Protein AF-H3SNR9-F1 (afdb_monomer_lite)

Secondary structure (DSSP, 8-state):
--------B-TTSS-B---S-S--SS--GGGSGGGTT---TTS-TTTS--GGGEEEPPB--TT-TTB-TTSBB--HHHHHHHHHHH-GGGS-HHHHHHHHTTPPPB--HHHHTT-GGGGGGTTPBEEEEEGGGSSEEEEEEGGG--SSSTHHHHHHHTT-TTTTHHHHHHHHHHHT-

Organism: NCBI:txid1131935

Radius of gyration: 16.52 Å; chains: 1; bounding box: 37×45×44 Å

Sequence (177 aa):
MGNNPIKYVDPSGYSCEEKGNVYGKGENFDAIRGYRGRDLTNYPKEYLIDPRLMVEMNYKGKGASGTNSAGWERNSKKFFKELLKRNPEFWSEKNTSEIRRGRAPEVDEHFVKYFPQYMDYLEDPLRHHHIGEGGQAAALPVTLHPGYGGVHNIEKEWGITGVDDIIANRLETLLRR

Structure (mmCIF, N/CA/C/O backbone):
data_AF-H3SNR9-F1
#
_entry.id   AF-H3SNR9-F1
#
loop_
_atom_site.group_PDB
_atom_site.id
_atom_site.type_symbol
_atom_site.label_atom_id
_atom_site.label_alt_id
_atom_site.label_comp_id
_atom_site.label_asym_id
_atom_site.label_entity_id
_atom_site.label_seq_id
_atom_site.pdbx_PDB_ins_code
_atom_site.Cartn_x
_atom_site.Cartn_y
_atom_site.Cartn_z
_atom_site.occupancy
_atom_site.B_iso_or_equiv
_atom_site.auth_seq_id
_atom_site.auth_comp_id
_atom_site.auth_asym_id
_atom_site.auth_atom_id
_atom_site.pdbx_PDB_model_num
ATOM 1 N N . MET A 1 1 ? -19.278 25.720 -10.658 1.00 32.62 1 MET A N 1
ATOM 2 C CA . MET A 1 1 ? -18.484 26.112 -11.841 1.00 32.62 1 MET A CA 1
ATOM 3 C C . MET A 1 1 ? -17.538 24.964 -12.170 1.00 32.62 1 MET A C 1
ATOM 5 O O . MET A 1 1 ? -16.838 24.526 -11.274 1.00 32.62 1 MET A O 1
ATOM 9 N N . GLY A 1 2 ? -17.637 24.451 -13.402 1.00 30.50 2 GLY A N 1
ATOM 10 C CA . GLY A 1 2 ? -16.756 23.509 -14.119 1.00 30.50 2 GLY A CA 1
ATOM 11 C C . GLY A 1 2 ? -15.929 22.472 -13.348 1.00 30.50 2 GLY A C 1
ATOM 12 O O . GLY A 1 2 ? -14.792 22.753 -12.984 1.00 30.50 2 GLY A O 1
ATOM 13 N N . ASN A 1 3 ? -16.427 21.234 -13.250 1.00 33.09 3 ASN A N 1
ATOM 14 C CA . ASN A 1 3 ? -15.567 20.065 -13.040 1.00 33.09 3 ASN A CA 1
ATOM 15 C C . ASN A 1 3 ? -14.834 19.771 -14.354 1.00 33.09 3 ASN A C 1
ATOM 17 O O . ASN A 1 3 ? -15.424 19.217 -15.279 1.00 33.09 3 ASN A O 1
ATOM 21 N N . ASN A 1 4 ? -13.568 20.173 -14.449 1.00 30.44 4 ASN A N 1
ATOM 22 C CA . ASN A 1 4 ? -12.731 19.846 -15.598 1.00 30.44 4 ASN A CA 1
ATOM 23 C C . ASN A 1 4 ? -12.249 18.388 -15.451 1.00 30.44 4 ASN A C 1
ATOM 25 O O . ASN A 1 4 ? -11.609 18.080 -14.441 1.00 30.44 4 ASN A O 1
ATOM 29 N N . PRO A 1 5 ? -12.548 17.475 -16.392 1.00 38.38 5 PRO A N 1
ATOM 30 C CA . PRO A 1 5 ? -12.073 16.101 -16.304 1.00 38.38 5 PRO A CA 1
ATOM 31 C C . PRO A 1 5 ? -10.542 16.071 -16.401 1.00 38.38 5 PRO A C 1
ATOM 33 O O . PRO A 1 5 ? -9.949 16.655 -17.310 1.00 38.38 5 PRO A O 1
ATOM 36 N N . ILE A 1 6 ? -9.892 15.388 -15.455 1.00 44.59 6 ILE A N 1
ATOM 37 C CA . ILE A 1 6 ? -8.455 15.113 -15.523 1.00 44.59 6 ILE A CA 1
ATOM 38 C C . ILE A 1 6 ? -8.256 14.086 -16.640 1.00 44.59 6 ILE A C 1
ATOM 40 O O . ILE A 1 6 ? -8.549 12.906 -16.462 1.00 44.59 6 ILE A O 1
ATOM 44 N N . LYS A 1 7 ? -7.788 14.536 -17.808 1.00 39.22 7 LYS A N 1
ATOM 45 C CA . LYS A 1 7 ? -7.406 13.647 -18.910 1.00 39.22 7 LYS A CA 1
ATOM 46 C C . LYS A 1 7 ? -6.104 12.941 -18.543 1.00 39.22 7 LYS A C 1
ATOM 48 O O . LYS A 1 7 ? -5.054 13.576 -18.476 1.00 39.22 7 LYS A O 1
ATOM 53 N N . TYR A 1 8 ? -6.183 11.639 -18.291 1.00 42.47 8 TYR A N 1
ATOM 54 C CA . TYR A 1 8 ? -5.007 10.789 -18.162 1.00 42.47 8 TYR A CA 1
ATOM 55 C C . TYR A 1 8 ? -4.652 10.285 -19.559 1.00 42.47 8 TYR A C 1
ATOM 57 O O . TYR A 1 8 ? -5.405 9.521 -20.156 1.00 42.47 8 TYR A O 1
ATOM 65 N N . VAL A 1 9 ? -3.535 10.758 -20.103 1.00 44.91 9 VAL A N 1
ATOM 66 C CA . VAL 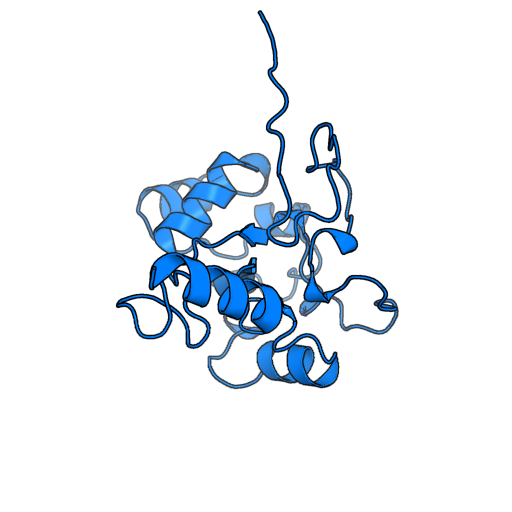A 1 9 ? -2.956 10.175 -21.315 1.00 44.91 9 VAL A CA 1
ATOM 67 C C . VAL A 1 9 ? -2.083 9.025 -20.843 1.00 44.91 9 VAL A C 1
ATOM 69 O O . VAL A 1 9 ? -1.186 9.233 -20.022 1.00 44.91 9 VAL A O 1
ATOM 72 N N . ASP A 1 10 ? -2.369 7.807 -21.298 1.00 50.03 10 ASP A N 1
ATOM 73 C CA . ASP A 1 10 ? -1.496 6.687 -20.978 1.00 50.03 10 ASP A CA 1
ATOM 74 C C . ASP A 1 10 ? -0.077 6.942 -21.560 1.00 50.03 10 ASP A C 1
ATOM 76 O O . ASP A 1 10 ? 0.058 7.549 -22.627 1.00 50.03 10 ASP A O 1
ATOM 80 N N . PRO A 1 11 ? 1.011 6.487 -20.911 1.00 46.22 11 PRO A N 1
ATOM 81 C CA . PRO A 1 11 ? 2.375 6.698 -21.415 1.00 46.22 11 PRO A CA 1
ATOM 82 C C . PRO A 1 11 ? 2.714 5.943 -22.716 1.00 46.22 11 PRO A C 1
ATOM 84 O O . PRO A 1 11 ? 3.858 5.981 -23.168 1.00 46.22 11 PRO A O 1
ATOM 87 N N . SER A 1 12 ? 1.774 5.182 -23.285 1.00 54.19 12 SER A N 1
ATOM 88 C CA . SER A 1 12 ? 1.919 4.487 -24.566 1.00 54.19 12 SER A CA 1
ATOM 89 C C . SER A 1 12 ? 1.466 5.331 -25.756 1.00 54.19 12 SER A C 1
ATOM 91 O O . SER A 1 12 ? 1.932 5.078 -26.861 1.00 54.19 12 SER A O 1
ATOM 93 N N . GLY A 1 13 ? 0.610 6.336 -25.543 1.00 47.22 13 GLY A N 1
ATOM 94 C CA . GLY A 1 13 ? 0.067 7.189 -26.601 1.00 47.22 13 GLY A CA 1
ATOM 95 C C . GLY A 1 13 ? -0.970 6.503 -27.499 1.00 47.22 13 GLY A C 1
ATOM 96 O O . GLY A 1 13 ? -1.382 7.097 -28.491 1.00 47.22 13 GLY A O 1
ATOM 97 N N . TYR A 1 14 ? -1.398 5.278 -27.170 1.00 41.84 14 TYR A N 1
ATOM 98 C CA . TYR A 1 14 ? -2.336 4.499 -27.987 1.00 41.84 14 TYR A CA 1
ATOM 99 C C . TYR A 1 14 ? -3.787 4.544 -27.490 1.00 41.84 14 TYR A C 1
ATOM 101 O O . TYR A 1 14 ? -4.669 4.055 -28.195 1.00 41.84 14 TYR A O 1
ATOM 109 N N . SER A 1 15 ? -4.079 5.163 -26.338 1.00 41.34 15 SER A N 1
ATOM 110 C CA . SER A 1 15 ? -5.462 5.422 -25.930 1.00 41.34 15 SER A CA 1
ATOM 111 C C . SER A 1 15 ? -5.639 6.744 -25.171 1.00 41.34 15 SER A C 1
ATOM 113 O O . SER A 1 15 ? -4.887 7.092 -24.261 1.00 41.34 15 SER A O 1
ATOM 115 N N . CYS A 1 16 ? -6.669 7.495 -25.567 1.00 39.53 16 CYS A N 1
ATOM 116 C CA . CYS A 1 16 ? -7.225 8.604 -24.800 1.00 39.53 16 CYS A CA 1
ATOM 117 C C . CYS A 1 16 ? -8.539 8.108 -24.197 1.00 39.53 16 CYS A C 1
ATOM 119 O O . CYS A 1 16 ? -9.576 8.165 -24.854 1.00 39.53 16 CYS A O 1
ATOM 121 N N . GLU A 1 17 ? -8.510 7.592 -22.971 1.00 44.34 17 GLU A N 1
ATOM 122 C CA . GLU A 1 17 ? -9.745 7.272 -22.257 1.00 44.34 17 GLU A CA 1
ATOM 123 C C . GLU A 1 17 ? -10.258 8.537 -21.550 1.00 44.34 17 GLU A C 1
ATOM 125 O O . GLU A 1 17 ? -9.633 9.044 -20.615 1.00 44.34 17 GLU A O 1
ATOM 130 N N . GLU A 1 18 ? -11.424 9.052 -21.956 1.00 38.16 18 GLU A N 1
ATOM 131 C CA . GLU A 1 18 ? -12.201 9.937 -21.084 1.00 38.16 18 GLU A CA 1
ATOM 132 C C . GLU A 1 18 ? -12.785 9.099 -19.948 1.00 38.16 18 GLU A C 1
ATOM 134 O O . GLU A 1 18 ? -13.918 8.626 -20.003 1.00 38.16 18 GLU A O 1
ATOM 139 N N . LYS A 1 19 ? -11.999 8.894 -18.889 1.00 43.22 19 LYS A N 1
ATOM 140 C CA . LYS A 1 19 ? -12.542 8.329 -17.660 1.00 43.22 19 LYS A CA 1
ATOM 141 C C . LYS A 1 19 ? -13.171 9.443 -16.836 1.00 43.22 19 LYS A C 1
ATOM 143 O O . LYS A 1 19 ? -12.499 10.126 -16.063 1.00 43.22 19 LYS A O 1
ATOM 148 N N . GLY A 1 20 ? -14.485 9.609 -16.977 1.00 36.41 20 GLY A N 1
ATOM 149 C CA . GLY A 1 20 ? -15.279 10.158 -15.880 1.00 36.41 20 GLY A CA 1
ATOM 150 C C . GLY A 1 20 ? -14.932 9.387 -14.603 1.00 36.41 20 GLY A C 1
ATOM 151 O O . GLY A 1 20 ? -14.763 8.176 -14.683 1.00 36.41 20 GLY A O 1
ATOM 152 N N . ASN A 1 21 ? -14.721 10.095 -13.484 1.00 36.94 21 ASN A N 1
ATOM 153 C CA . ASN A 1 21 ? -14.357 9.567 -12.157 1.00 36.94 21 ASN A CA 1
ATOM 154 C C . ASN A 1 21 ? -13.989 8.067 -12.139 1.00 36.94 21 ASN A C 1
ATOM 156 O O . ASN A 1 21 ? -14.835 7.213 -11.890 1.00 36.94 21 ASN A O 1
ATOM 160 N N . VAL A 1 22 ? -12.710 7.752 -12.387 1.00 41.16 22 VAL A N 1
ATOM 161 C CA . VAL A 1 22 ? -12.186 6.363 -12.418 1.00 41.16 22 VAL A CA 1
ATOM 162 C C . VAL A 1 22 ? -12.380 5.640 -11.081 1.00 41.16 22 VAL A C 1
ATOM 164 O O . VAL A 1 22 ? -12.297 4.420 -10.992 1.00 41.16 22 VAL A O 1
ATOM 167 N N . TYR A 1 23 ? -12.660 6.397 -10.028 1.00 43.03 23 TYR A N 1
ATOM 168 C CA . TYR A 1 23 ? -12.958 5.905 -8.695 1.00 43.03 23 TYR A CA 1
ATOM 169 C C . TYR A 1 23 ? -14.460 5.625 -8.586 1.00 43.03 23 TYR A C 1
ATOM 171 O O . TYR A 1 23 ? -15.207 6.330 -7.906 1.00 43.03 23 TYR A O 1
ATOM 179 N N . GLY A 1 24 ? -14.915 4.613 -9.328 1.00 34.19 24 GLY A N 1
ATOM 180 C CA . GLY A 1 24 ? -16.240 4.040 -9.135 1.00 34.19 24 GLY A CA 1
ATOM 181 C C . GLY A 1 24 ? -16.364 3.499 -7.711 1.00 34.19 24 GLY A C 1
ATOM 182 O O . GLY A 1 24 ? -15.409 2.959 -7.159 1.00 34.19 24 GLY A O 1
ATOM 183 N N . LYS A 1 25 ? -17.545 3.640 -7.108 1.00 37.16 25 LYS A N 1
ATOM 184 C CA . LYS A 1 25 ? -17.900 3.112 -5.779 1.00 37.16 25 LYS A CA 1
ATOM 185 C C . LYS A 1 25 ? -17.975 1.564 -5.736 1.00 37.16 25 LYS A C 1
ATOM 187 O O . LYS A 1 25 ? -18.862 1.019 -5.091 1.00 37.16 25 LYS A O 1
ATOM 192 N N . GLY A 1 26 ? -17.090 0.855 -6.437 1.00 47.41 26 GLY A N 1
ATOM 193 C CA . GLY A 1 26 ? -17.085 -0.605 -6.544 1.00 47.41 26 GLY A CA 1
ATOM 194 C C . GLY A 1 26 ? -15.685 -1.181 -6.755 1.00 47.41 26 GLY A C 1
ATOM 195 O O . GLY A 1 26 ? -14.757 -0.470 -7.140 1.00 47.41 26 GLY A O 1
ATOM 196 N N . GLU A 1 27 ? -15.559 -2.480 -6.491 1.00 64.38 27 GLU A N 1
ATOM 197 C CA . GLU A 1 27 ? -14.342 -3.298 -6.572 1.00 64.38 27 GLU A CA 1
ATOM 198 C C . GLU A 1 27 ? -13.905 -3.533 -8.032 1.00 64.38 27 GLU A C 1
ATOM 200 O O . GLU A 1 27 ? -13.885 -4.655 -8.531 1.00 64.38 27 GLU A O 1
ATOM 205 N N . ASN A 1 28 ? -13.597 -2.470 -8.779 1.00 83.75 28 ASN A N 1
ATOM 206 C CA . ASN A 1 28 ? -13.056 -2.635 -10.125 1.00 83.75 28 ASN A CA 1
ATOM 207 C C . ASN A 1 28 ? -11.587 -3.075 -10.048 1.00 83.75 28 ASN A C 1
ATOM 209 O O . ASN A 1 28 ? -10.679 -2.240 -10.081 1.00 83.75 28 ASN A O 1
ATOM 213 N N . PHE A 1 29 ? -11.359 -4.384 -9.941 1.00 88.81 29 PHE A N 1
ATOM 214 C CA . PHE A 1 29 ? -10.023 -4.972 -9.844 1.00 88.81 29 PHE A CA 1
ATOM 215 C C . PHE A 1 29 ? -9.127 -4.656 -11.053 1.00 88.81 29 PHE A C 1
ATOM 217 O O . PHE A 1 29 ? -7.914 -4.566 -10.877 1.00 88.81 29 PHE A O 1
ATOM 224 N N . ASP A 1 30 ? -9.682 -4.329 -12.229 1.00 89.94 30 ASP A N 1
ATOM 225 C CA . ASP A 1 30 ? -8.897 -3.886 -13.396 1.00 89.94 30 ASP A CA 1
ATOM 226 C C . ASP A 1 30 ? -8.197 -2.528 -13.189 1.00 89.94 30 ASP A C 1
ATOM 228 O O . ASP A 1 30 ? -7.309 -2.138 -13.963 1.00 89.94 30 ASP A O 1
ATOM 232 N N . ALA A 1 31 ? -8.561 -1.776 -12.144 1.00 92.50 31 ALA A N 1
ATOM 233 C CA . ALA A 1 31 ? -7.814 -0.587 -11.743 1.00 92.50 31 ALA A CA 1
ATOM 234 C C . ALA A 1 31 ? -6.381 -0.936 -11.299 1.00 92.50 31 ALA A C 1
ATOM 236 O O . ALA A 1 31 ? -5.470 -0.124 -11.488 1.00 92.50 31 ALA A O 1
ATOM 237 N N . ILE A 1 32 ? -6.160 -2.147 -10.781 1.00 95.50 32 ILE A N 1
ATOM 238 C CA . ILE A 1 32 ? -4.828 -2.677 -10.498 1.00 95.50 32 ILE A CA 1
ATOM 239 C C . ILE A 1 32 ? -4.278 -3.296 -11.785 1.00 95.50 32 ILE A C 1
ATOM 241 O O . ILE A 1 32 ? -4.818 -4.265 -12.316 1.00 95.50 32 ILE A O 1
ATOM 245 N N . ARG A 1 33 ? -3.179 -2.740 -12.308 1.00 95.56 33 ARG A N 1
ATOM 246 C CA . ARG A 1 33 ? -2.576 -3.175 -13.581 1.00 95.56 33 ARG A CA 1
ATOM 247 C C . ARG A 1 33 ? -2.189 -4.646 -13.554 1.00 95.56 33 ARG A C 1
ATOM 249 O O . ARG A 1 33 ? -2.407 -5.343 -14.539 1.00 95.56 33 ARG A O 1
ATOM 256 N N . GLY A 1 34 ? -1.685 -5.112 -12.412 1.00 94.44 34 GLY A N 1
ATOM 257 C CA . GLY A 1 34 ? -1.337 -6.509 -12.190 1.00 94.44 34 GLY A CA 1
ATOM 258 C C . GLY A 1 34 ? -2.515 -7.478 -12.318 1.00 94.44 34 GLY A C 1
ATOM 259 O O . GLY A 1 34 ? -2.272 -8.641 -12.605 1.00 94.44 34 GLY A O 1
ATOM 260 N N . TYR A 1 35 ? -3.765 -7.033 -12.156 1.00 94.94 35 TYR A N 1
ATOM 261 C CA . TYR A 1 35 ? -4.952 -7.900 -12.147 1.00 94.94 35 TYR A CA 1
ATOM 262 C C . TYR A 1 35 ? -5.688 -7.969 -13.490 1.00 94.94 35 TYR A C 1
ATOM 264 O O . TYR A 1 35 ? -6.500 -8.868 -13.696 1.00 94.94 35 TYR A O 1
ATOM 272 N N . ARG A 1 36 ? -5.388 -7.063 -14.426 1.00 93.44 36 ARG A N 1
ATOM 273 C CA . ARG A 1 36 ? -6.092 -6.969 -15.713 1.00 93.44 36 ARG A CA 1
ATOM 274 C C . ARG A 1 36 ? -6.019 -8.269 -16.503 1.00 93.44 36 ARG A C 1
ATOM 276 O O . ARG A 1 36 ? -4.932 -8.790 -16.750 1.00 93.44 36 ARG A O 1
ATOM 283 N N . GLY A 1 37 ? -7.181 -8.746 -16.945 1.00 88.75 37 GLY A N 1
ATOM 284 C CA . GLY A 1 37 ? -7.296 -9.958 -17.760 1.00 88.75 37 GLY A CA 1
ATOM 285 C C . GLY A 1 37 ? -6.984 -11.256 -17.010 1.00 88.75 37 GLY A C 1
ATOM 286 O O . GLY A 1 37 ? -6.758 -12.277 -17.659 1.00 88.75 37 GLY A O 1
ATOM 287 N N . ARG A 1 38 ? -6.950 -11.232 -15.671 1.00 89.88 38 ARG A N 1
ATOM 288 C CA . ARG A 1 38 ? -6.752 -12.423 -14.837 1.00 89.88 38 ARG A CA 1
ATOM 289 C C . ARG A 1 38 ? -8.061 -12.880 -14.213 1.00 89.88 38 ARG A C 1
ATOM 291 O O . ARG A 1 38 ? -8.895 -12.064 -13.834 1.00 89.88 38 ARG A O 1
ATOM 298 N N . ASP A 1 39 ? -8.197 -14.191 -14.064 1.00 89.31 39 ASP A N 1
ATOM 299 C CA . ASP A 1 39 ? -9.241 -14.786 -13.237 1.00 89.31 39 ASP A CA 1
ATOM 300 C C . ASP A 1 39 ? -8.774 -14.817 -11.775 1.00 89.31 39 ASP A C 1
ATOM 302 O O . ASP A 1 39 ? -7.864 -15.563 -11.414 1.00 89.31 39 ASP A O 1
ATOM 306 N N . LEU A 1 40 ? -9.386 -13.970 -10.949 1.00 88.19 40 LEU A N 1
ATOM 307 C CA . LEU A 1 40 ? -9.030 -13.777 -9.541 1.00 88.19 40 LEU A CA 1
ATOM 308 C C . LEU A 1 40 ? -9.871 -14.659 -8.602 1.00 88.19 40 LEU A C 1
ATOM 310 O O . LEU A 1 40 ? -9.710 -14.582 -7.388 1.00 88.19 40 LEU A O 1
ATOM 314 N N . THR A 1 41 ? -10.779 -15.491 -9.129 1.00 86.75 41 THR A N 1
ATOM 315 C CA . THR A 1 41 ? -11.765 -16.237 -8.320 1.00 86.75 41 THR A CA 1
ATOM 316 C C . THR A 1 41 ? -11.141 -17.170 -7.284 1.00 86.75 41 THR A C 1
ATOM 318 O O . THR A 1 41 ? -11.721 -17.376 -6.220 1.00 86.75 41 THR A O 1
ATOM 321 N N . ASN A 1 42 ? -9.954 -17.708 -7.571 1.00 86.38 42 ASN A N 1
ATOM 322 C CA . ASN A 1 42 ? -9.250 -18.653 -6.699 1.00 86.38 42 ASN A CA 1
ATOM 323 C C . ASN A 1 42 ? -8.133 -18.005 -5.868 1.00 86.38 42 ASN A C 1
ATOM 325 O O . ASN A 1 42 ? -7.353 -18.707 -5.225 1.00 86.38 42 ASN A O 1
ATOM 329 N N . TYR A 1 43 ? -8.010 -16.679 -5.906 1.00 88.12 43 TYR A N 1
ATOM 330 C CA . TYR A 1 43 ? -6.950 -15.969 -5.202 1.00 88.12 43 TYR A CA 1
ATOM 331 C C . TYR A 1 43 ? -7.335 -15.851 -3.721 1.00 88.12 43 TYR A C 1
ATOM 333 O O . TYR A 1 43 ? -8.472 -15.464 -3.432 1.00 88.12 43 TYR A O 1
ATOM 341 N N . PRO A 1 44 ? -6.437 -16.164 -2.762 1.00 91.94 44 PRO A N 1
ATOM 342 C CA . PRO A 1 44 ? -6.760 -15.956 -1.359 1.00 91.94 44 PRO A CA 1
ATOM 343 C C . PRO A 1 44 ? -7.058 -14.479 -1.094 1.00 91.94 44 PRO A C 1
ATOM 345 O O . PRO A 1 44 ? -6.310 -13.576 -1.480 1.00 91.94 44 PRO A O 1
ATOM 348 N N . LYS A 1 45 ? -8.208 -14.251 -0.471 1.00 92.31 45 LYS A N 1
ATOM 349 C CA . LYS A 1 45 ? -8.870 -12.947 -0.335 1.00 92.31 45 LYS A CA 1
ATOM 350 C C . LYS A 1 45 ? -8.043 -11.958 0.481 1.00 92.31 45 LYS A C 1
ATOM 352 O O . LYS A 1 45 ? -8.073 -10.768 0.196 1.00 92.31 45 LYS A O 1
ATOM 357 N N . GLU A 1 46 ? -7.274 -12.446 1.445 1.00 93.62 46 GLU A N 1
ATOM 358 C CA . GLU A 1 46 ? -6.338 -11.663 2.247 1.00 93.62 46 GLU A CA 1
ATOM 359 C C . GLU A 1 46 ? -5.203 -11.051 1.405 1.00 93.62 46 GLU A C 1
ATOM 361 O O . GLU A 1 46 ? -4.715 -9.973 1.726 1.00 93.62 46 GLU A O 1
ATOM 366 N N . TYR A 1 47 ? -4.815 -11.683 0.291 1.00 94.62 47 TYR A N 1
ATOM 367 C CA . TYR A 1 47 ? -3.806 -11.152 -0.637 1.00 94.62 47 TYR A CA 1
ATOM 368 C C . TYR A 1 47 ? -4.418 -10.381 -1.812 1.00 94.62 47 TYR A C 1
ATOM 370 O O . TYR A 1 47 ? -3.692 -9.739 -2.576 1.00 94.62 47 TYR A O 1
ATOM 378 N N . LEU A 1 48 ? -5.741 -10.437 -1.979 1.00 93.69 48 LEU A N 1
ATOM 379 C CA . LEU A 1 48 ? -6.439 -9.712 -3.028 1.00 93.69 48 LEU A CA 1
ATOM 380 C C . LEU A 1 48 ? -6.646 -8.254 -2.599 1.00 93.69 48 LEU A C 1
ATOM 382 O O . LEU A 1 48 ? -7.517 -7.917 -1.793 1.00 93.69 48 LEU A O 1
ATOM 386 N N . ILE A 1 49 ? -5.813 -7.375 -3.148 1.00 94.69 49 ILE A N 1
ATOM 387 C CA . ILE A 1 49 ? -5.788 -5.963 -2.784 1.00 94.69 49 ILE A CA 1
ATOM 388 C C . ILE A 1 49 ? -7.054 -5.284 -3.290 1.00 94.69 49 ILE A C 1
ATOM 390 O O . ILE A 1 49 ? -7.331 -5.264 -4.489 1.00 94.69 49 ILE A O 1
ATOM 394 N N . ASP A 1 50 ? -7.778 -4.642 -2.377 1.00 94.69 50 ASP A N 1
ATOM 395 C CA . ASP A 1 50 ? -8.885 -3.775 -2.748 1.00 94.69 50 ASP A CA 1
ATOM 396 C C . ASP A 1 50 ? -8.356 -2.535 -3.499 1.00 94.69 50 ASP A C 1
ATOM 398 O O . ASP A 1 50 ? -7.551 -1.775 -2.942 1.00 94.69 50 ASP A O 1
ATOM 402 N N . PRO A 1 51 ? -8.809 -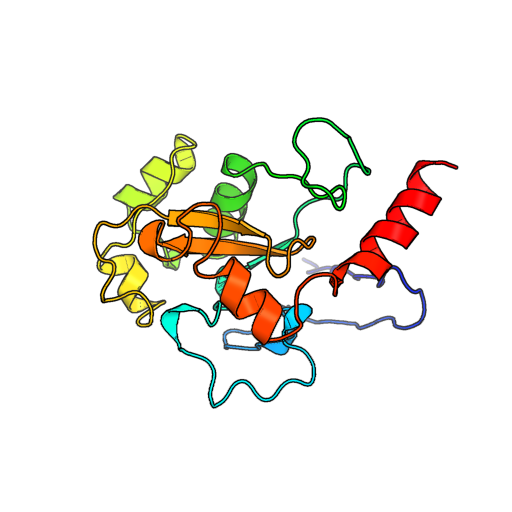2.263 -4.737 1.00 94.56 51 PRO A N 1
ATOM 403 C CA . PRO A 1 51 ? -8.359 -1.106 -5.511 1.00 94.56 51 PRO A CA 1
ATOM 404 C C . PRO A 1 51 ? -8.578 0.248 -4.822 1.00 94.56 51 PRO A C 1
ATOM 406 O O . PRO A 1 51 ? -7.904 1.229 -5.148 1.00 94.56 51 PRO A O 1
ATOM 409 N N . ARG A 1 52 ? -9.488 0.330 -3.846 1.00 94.94 52 ARG A N 1
ATOM 410 C CA . ARG A 1 52 ? -9.730 1.536 -3.042 1.00 94.94 52 ARG A CA 1
ATOM 411 C C . ARG A 1 52 ? -8.570 1.843 -2.083 1.00 94.94 52 ARG A C 1
ATOM 413 O O . ARG A 1 52 ? -8.422 2.995 -1.676 1.00 94.94 52 ARG A O 1
ATOM 420 N N . LEU A 1 53 ? -7.718 0.860 -1.776 1.00 96.12 53 LEU A N 1
ATOM 421 C CA . LEU A 1 53 ? -6.474 1.013 -1.008 1.00 96.12 53 LEU A CA 1
ATOM 422 C C . LEU A 1 53 ? -5.244 1.288 -1.882 1.00 96.12 53 LEU A C 1
ATOM 424 O O . LEU A 1 53 ? -4.147 1.450 -1.345 1.00 96.12 53 LEU A O 1
ATOM 428 N N . MET A 1 54 ? -5.403 1.360 -3.206 1.00 96.19 54 MET A N 1
ATOM 429 C CA . MET A 1 54 ? -4.295 1.548 -4.140 1.00 96.19 54 MET A CA 1
ATOM 430 C C . MET A 1 54 ? -4.018 3.031 -4.436 1.00 96.19 54 MET A C 1
ATOM 432 O O . MET A 1 54 ? -4.929 3.841 -4.649 1.00 96.19 54 MET A O 1
ATOM 436 N N . VAL A 1 55 ? -2.736 3.393 -4.476 1.00 96.56 55 VAL A N 1
ATOM 437 C CA . VAL A 1 55 ? -2.212 4.711 -4.857 1.00 96.56 55 VAL A CA 1
ATOM 438 C C . VAL A 1 55 ? -1.115 4.533 -5.905 1.00 96.56 55 VAL A C 1
ATOM 440 O O . VAL A 1 55 ? -0.242 3.681 -5.759 1.00 96.56 55 VAL A O 1
ATOM 443 N N . GLU A 1 56 ? -1.126 5.375 -6.937 1.00 96.69 56 GLU A N 1
ATOM 444 C CA . GLU A 1 56 ? -0.010 5.490 -7.881 1.00 96.69 56 GLU A CA 1
ATOM 445 C C . GLU A 1 56 ? 1.152 6.250 -7.230 1.00 96.69 56 GLU A C 1
ATOM 447 O O . GLU A 1 56 ? 1.020 7.407 -6.811 1.00 96.69 56 GLU A O 1
ATOM 452 N N . MET A 1 57 ? 2.311 5.607 -7.158 1.00 97.56 57 MET A N 1
ATOM 453 C CA . MET A 1 57 ? 3.540 6.215 -6.670 1.00 97.56 57 MET A CA 1
ATOM 454 C C . MET A 1 57 ? 4.260 6.925 -7.815 1.00 97.56 57 MET A C 1
ATOM 456 O O . MET A 1 57 ? 4.204 6.514 -8.970 1.00 97.56 57 MET A O 1
ATOM 460 N N . ASN A 1 58 ? 4.955 8.022 -7.511 1.00 96.19 58 ASN A N 1
ATOM 461 C CA . ASN A 1 58 ? 5.625 8.791 -8.559 1.00 96.19 58 ASN A CA 1
ATOM 462 C C . ASN A 1 58 ? 6.849 8.030 -9.070 1.00 96.19 58 ASN A C 1
ATOM 464 O O . ASN A 1 58 ? 7.664 7.565 -8.270 1.00 96.19 58 ASN A O 1
ATOM 468 N N . TYR A 1 59 ? 7.031 7.996 -10.387 1.00 96.75 59 TYR A N 1
ATOM 469 C CA . TYR A 1 59 ? 8.301 7.595 -10.977 1.00 96.75 59 TYR A CA 1
ATOM 470 C C . TYR A 1 59 ? 9.361 8.667 -10.709 1.00 96.75 59 TYR A C 1
ATOM 472 O O . TYR A 1 59 ? 9.111 9.851 -10.939 1.00 96.75 59 TYR A O 1
ATOM 480 N N . LYS A 1 60 ? 10.535 8.269 -10.214 1.00 96.25 60 LYS A N 1
ATOM 481 C CA . LYS A 1 60 ? 11.661 9.177 -9.928 1.00 96.25 60 LYS A CA 1
ATOM 482 C C . LYS A 1 60 ? 12.964 8.783 -10.630 1.00 96.25 60 LYS A C 1
ATOM 484 O O . LYS A 1 60 ? 13.945 9.508 -10.504 1.00 96.25 60 LYS A O 1
ATOM 489 N N . GLY A 1 61 ? 12.967 7.674 -11.367 1.00 95.94 61 GLY A N 1
ATOM 490 C CA . GLY A 1 61 ? 14.147 7.152 -12.054 1.00 95.94 61 GLY A CA 1
ATOM 491 C C . GLY A 1 61 ? 14.782 5.968 -11.331 1.00 95.94 61 GLY A C 1
ATOM 492 O O . GLY A 1 61 ? 14.764 5.879 -10.099 1.00 95.94 61 GLY A O 1
ATOM 493 N N . LYS A 1 62 ? 15.348 5.039 -12.102 1.00 94.38 62 LYS A N 1
ATOM 494 C CA . LYS A 1 62 ? 16.009 3.847 -11.552 1.00 94.38 62 LYS A CA 1
ATOM 495 C C . LYS A 1 62 ? 17.259 4.231 -10.763 1.00 94.38 62 LYS A C 1
ATOM 497 O O . LYS A 1 62 ? 18.098 4.992 -11.238 1.00 94.38 62 LYS A O 1
ATOM 502 N N . GLY A 1 63 ? 17.395 3.674 -9.559 1.00 92.50 63 GLY A N 1
ATOM 503 C CA . GLY A 1 63 ? 18.522 3.947 -8.660 1.00 92.50 63 GLY A CA 1
ATOM 504 C C . GLY A 1 63 ? 18.456 5.295 -7.931 1.00 92.50 63 GLY A C 1
ATOM 505 O O . GLY A 1 63 ? 19.375 5.615 -7.178 1.00 92.50 63 GLY A O 1
ATOM 506 N N . ALA A 1 64 ? 17.389 6.081 -8.114 1.00 94.81 64 ALA A N 1
ATOM 507 C CA . ALA A 1 64 ? 17.200 7.318 -7.367 1.00 94.81 64 ALA A CA 1
ATOM 508 C C . ALA A 1 64 ? 16.964 7.044 -5.869 1.00 94.81 64 ALA A C 1
ATOM 510 O O . ALA A 1 64 ? 16.402 6.027 -5.459 1.00 94.81 64 ALA A O 1
ATOM 511 N N . SER A 1 65 ? 17.381 7.982 -5.015 1.00 95.81 65 SER A N 1
ATOM 512 C CA . SER A 1 65 ? 17.185 7.838 -3.569 1.00 95.81 65 SER A CA 1
ATOM 513 C C . SER A 1 65 ? 15.696 7.776 -3.210 1.00 95.81 65 SER A C 1
ATOM 515 O O . SER A 1 65 ? 14.881 8.577 -3.678 1.00 95.81 65 SER A O 1
ATOM 517 N N . GLY A 1 66 ? 15.337 6.821 -2.350 1.00 95.88 66 GLY A N 1
ATOM 518 C CA . GLY A 1 66 ? 13.961 6.629 -1.897 1.00 95.88 66 GLY A CA 1
ATOM 519 C C . GLY A 1 66 ? 13.032 5.974 -2.923 1.00 95.88 66 GLY A C 1
ATOM 520 O O . GLY A 1 66 ? 11.815 6.110 -2.779 1.00 95.88 66 GLY A O 1
ATOM 521 N N . THR A 1 67 ? 13.564 5.273 -3.930 1.00 96.94 67 THR A N 1
ATOM 522 C CA . THR A 1 67 ? 12.771 4.461 -4.867 1.00 96.94 67 THR A CA 1
ATOM 523 C C . THR A 1 67 ? 12.927 2.960 -4.638 1.00 96.94 67 THR A C 1
ATOM 525 O O . THR A 1 67 ? 13.815 2.511 -3.910 1.00 96.94 67 THR A O 1
ATOM 528 N N . ASN A 1 68 ? 12.035 2.170 -5.237 1.00 94.62 68 ASN A N 1
ATOM 529 C CA . ASN A 1 68 ? 12.236 0.738 -5.436 1.00 94.62 68 ASN A CA 1
ATOM 530 C C . ASN A 1 68 ? 13.186 0.484 -6.626 1.00 94.62 68 ASN A C 1
ATOM 532 O O . ASN A 1 68 ? 13.676 1.430 -7.254 1.00 94.62 68 ASN A O 1
ATOM 536 N N . SER A 1 69 ? 13.463 -0.789 -6.915 1.00 92.94 69 SER A N 1
ATOM 537 C CA . SER A 1 69 ? 14.338 -1.235 -8.013 1.00 92.94 69 SER A CA 1
ATOM 538 C C . SER A 1 69 ? 13.872 -0.739 -9.385 1.00 92.94 69 SER A C 1
ATOM 540 O O . SER A 1 69 ? 14.697 -0.364 -10.217 1.00 92.94 69 SER A O 1
ATOM 542 N N . ALA A 1 70 ? 12.558 -0.679 -9.601 1.00 94.75 70 ALA A N 1
ATOM 543 C CA . ALA A 1 70 ? 11.959 -0.185 -10.832 1.00 94.75 70 ALA A CA 1
ATOM 544 C C . ALA A 1 70 ? 11.950 1.352 -10.946 1.00 94.75 70 ALA A C 1
ATOM 546 O O . ALA A 1 70 ? 11.672 1.852 -12.027 1.00 94.75 70 ALA A O 1
ATOM 547 N N . GLY A 1 71 ? 12.307 2.108 -9.897 1.00 96.50 71 GLY A N 1
ATOM 548 C CA . GLY A 1 71 ? 12.401 3.577 -9.934 1.00 96.50 71 GLY A CA 1
ATOM 549 C C . GLY A 1 71 ? 11.173 4.325 -9.401 1.00 96.50 71 GLY A C 1
ATOM 550 O O . GLY A 1 71 ? 11.075 5.545 -9.550 1.00 96.50 71 GLY A O 1
ATOM 551 N N . TRP A 1 72 ? 10.244 3.625 -8.749 1.00 97.81 72 TRP A N 1
ATOM 552 C CA . TRP A 1 72 ? 9.037 4.198 -8.148 1.00 97.81 72 TRP A CA 1
ATOM 553 C C . TRP A 1 72 ? 9.267 4.628 -6.699 1.00 97.81 72 TRP A C 1
ATOM 555 O O . TRP A 1 72 ? 9.924 3.935 -5.926 1.00 97.81 72 TRP A O 1
ATOM 565 N N . GLU A 1 73 ? 8.721 5.777 -6.310 1.00 97.81 73 GLU A N 1
ATOM 566 C CA . GLU A 1 73 ? 8.830 6.348 -4.965 1.00 97.81 73 GLU A CA 1
ATOM 567 C C . GLU A 1 73 ? 8.320 5.409 -3.854 1.00 97.81 73 GLU A C 1
ATOM 569 O O . GLU A 1 73 ? 7.188 4.949 -3.907 1.00 97.81 73 GLU A O 1
ATOM 574 N N . ARG A 1 74 ? 9.102 5.241 -2.775 1.00 97.12 74 ARG A N 1
ATOM 575 C CA . ARG A 1 74 ? 8.769 4.407 -1.595 1.00 97.12 74 ARG A CA 1
ATOM 576 C C . ARG A 1 74 ? 8.240 5.193 -0.387 1.00 97.12 74 ARG A C 1
ATOM 578 O O . ARG A 1 74 ? 8.346 4.755 0.761 1.00 97.12 74 ARG A O 1
ATOM 585 N N . ASN A 1 75 ? 7.742 6.407 -0.603 1.00 97.69 75 ASN A N 1
ATOM 586 C CA . ASN A 1 75 ? 7.370 7.323 0.475 1.00 97.69 75 ASN A CA 1
ATOM 587 C C . ASN A 1 75 ? 6.038 6.924 1.133 1.00 97.69 75 ASN A C 1
ATOM 589 O O . ASN A 1 75 ? 4.972 7.405 0.753 1.00 97.69 75 ASN A O 1
ATOM 593 N N . SER A 1 76 ? 6.126 6.109 2.185 1.00 97.06 76 SER A N 1
ATOM 594 C CA . SER A 1 76 ? 4.972 5.646 2.969 1.00 97.06 76 SER A CA 1
ATOM 595 C C . SER A 1 76 ? 4.130 6.792 3.564 1.00 97.06 76 SER A C 1
ATOM 597 O O . SER A 1 76 ? 2.902 6.738 3.565 1.00 97.06 7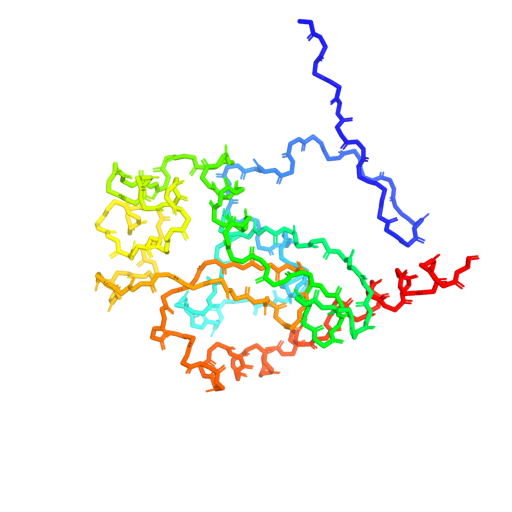6 SER A O 1
ATOM 599 N N . LYS A 1 77 ? 4.758 7.896 4.000 1.00 98.06 77 LYS A N 1
ATOM 600 C CA . LYS A 1 77 ? 4.020 9.045 4.560 1.00 98.06 77 LYS A CA 1
ATOM 601 C C . LYS A 1 77 ? 3.145 9.722 3.508 1.00 98.06 77 LYS A C 1
ATOM 603 O O . LYS A 1 77 ? 2.022 10.114 3.812 1.00 98.06 77 LYS A O 1
ATOM 608 N N . LYS A 1 78 ? 3.661 9.884 2.286 1.00 97.12 78 LYS A N 1
ATOM 609 C CA . LYS A 1 78 ? 2.882 10.406 1.155 1.00 97.12 78 LYS A CA 1
ATOM 610 C C . LYS A 1 78 ? 1.743 9.447 0.817 1.00 97.12 78 LYS A C 1
ATOM 612 O O . LYS A 1 78 ? 0.611 9.898 0.687 1.00 97.12 78 LYS A O 1
ATOM 617 N N . PHE A 1 79 ? 2.050 8.156 0.722 1.00 98.44 79 PHE A N 1
ATOM 618 C CA . PHE A 1 79 ? 1.090 7.106 0.405 1.00 98.44 79 PHE A CA 1
ATOM 619 C C . PHE A 1 79 ? -0.150 7.152 1.318 1.00 98.44 79 PHE A C 1
ATOM 621 O O . PHE A 1 79 ? -1.263 7.349 0.834 1.00 98.44 79 PHE A O 1
ATOM 628 N N . PHE A 1 80 ? 0.032 7.083 2.642 1.00 98.62 80 PHE A N 1
ATOM 629 C CA . PHE A 1 80 ? -1.104 7.093 3.572 1.00 98.62 80 PHE A CA 1
ATOM 630 C C . PHE A 1 80 ? -1.850 8.432 3.603 1.00 98.62 80 PHE A C 1
ATOM 632 O O . PHE A 1 80 ? -3.071 8.452 3.747 1.00 98.62 80 PHE A O 1
ATOM 639 N N . LYS A 1 81 ? -1.151 9.562 3.426 1.00 98.19 81 LYS A N 1
ATOM 640 C CA . LYS A 1 81 ? -1.808 10.876 3.314 1.00 98.19 81 LYS A CA 1
ATOM 641 C C . LYS A 1 81 ? -2.704 10.967 2.080 1.00 98.19 81 LYS A C 1
ATOM 643 O O . LYS A 1 81 ? -3.775 11.562 2.167 1.00 98.19 81 LYS A O 1
ATOM 648 N N . GLU A 1 82 ? -2.286 10.384 0.959 1.00 97.56 82 GLU A N 1
ATOM 649 C CA . GLU A 1 82 ? -3.095 10.343 -0.261 1.00 97.56 82 GLU A CA 1
ATOM 650 C C . GLU A 1 82 ? -4.323 9.442 -0.086 1.00 97.56 82 GLU A C 1
ATOM 652 O O . GLU A 1 82 ? -5.423 9.838 -0.470 1.00 97.56 82 GLU A O 1
ATOM 657 N N . LEU A 1 83 ? -4.176 8.286 0.574 1.00 97.19 83 LEU A N 1
ATOM 658 C CA . LEU A 1 83 ? -5.322 7.438 0.913 1.00 97.19 83 LEU A CA 1
ATOM 659 C C . LEU A 1 83 ? -6.329 8.138 1.828 1.00 97.19 83 LEU A C 1
ATOM 661 O O . LEU A 1 83 ? -7.521 8.116 1.536 1.00 97.19 83 LEU A O 1
ATOM 665 N N . LEU A 1 84 ? -5.865 8.796 2.896 1.00 98.19 84 LEU A N 1
ATOM 666 C CA . LEU A 1 84 ? -6.735 9.556 3.798 1.00 98.19 84 LEU A CA 1
ATOM 667 C C . LEU A 1 84 ? -7.466 10.686 3.066 1.00 98.19 84 LEU A C 1
ATOM 669 O O . LEU A 1 84 ? -8.629 10.957 3.344 1.00 98.19 84 LEU A O 1
ATOM 673 N N . LYS A 1 85 ? -6.787 11.358 2.134 1.00 97.06 85 LYS A N 1
ATOM 674 C CA . LYS A 1 85 ? -7.386 12.430 1.338 1.00 97.06 85 LYS A CA 1
ATOM 675 C C . LYS A 1 85 ? -8.471 11.904 0.395 1.00 97.06 85 LYS A C 1
ATOM 677 O O . LYS A 1 85 ? -9.482 12.577 0.222 1.00 97.06 85 LYS A O 1
ATOM 682 N N . ARG A 1 86 ? -8.237 10.754 -0.243 1.00 95.00 86 ARG A N 1
ATOM 683 C CA . ARG A 1 86 ? -9.146 10.172 -1.243 1.00 95.00 86 ARG A CA 1
ATOM 684 C C . ARG A 1 86 ? -10.347 9.476 -0.615 1.00 95.00 86 ARG A C 1
ATOM 686 O O . ARG A 1 86 ? -11.444 9.636 -1.132 1.00 95.00 86 ARG A O 1
ATOM 693 N N . ASN A 1 87 ? -10.125 8.743 0.472 1.00 95.19 87 ASN A N 1
ATOM 694 C CA . ASN A 1 87 ? -11.141 7.930 1.135 1.00 95.19 87 ASN A CA 1
ATOM 695 C C . ASN A 1 87 ? -11.066 8.131 2.661 1.00 95.19 87 ASN A C 1
ATOM 697 O O . ASN A 1 87 ? -10.591 7.246 3.385 1.00 95.19 87 ASN A O 1
ATOM 701 N N . PRO A 1 88 ? -11.440 9.317 3.174 1.00 97.44 88 PRO A N 1
ATOM 702 C CA . PRO A 1 88 ? -11.383 9.601 4.605 1.00 97.44 88 PRO A CA 1
ATOM 703 C C . PRO A 1 88 ? -12.256 8.654 5.440 1.00 97.44 88 PRO A C 1
ATOM 705 O O . PRO A 1 88 ? -11.943 8.405 6.599 1.00 97.44 88 PRO A O 1
ATOM 708 N N . GLU A 1 89 ? -13.317 8.099 4.856 1.00 97.69 89 GLU A N 1
ATOM 709 C CA . GLU A 1 89 ? -14.278 7.226 5.522 1.00 97.69 89 GLU A CA 1
ATOM 710 C C . GLU A 1 89 ? -13.697 5.887 5.985 1.00 97.69 89 GLU A C 1
ATOM 712 O O . GLU A 1 89 ? -14.264 5.288 6.893 1.00 97.69 89 GLU A O 1
ATOM 717 N N . PHE A 1 90 ? -12.567 5.432 5.433 1.00 97.25 90 PHE A N 1
ATOM 718 C CA . PHE A 1 90 ? -11.924 4.167 5.821 1.00 97.25 90 PHE A CA 1
ATOM 719 C C . PHE A 1 90 ? -11.199 4.236 7.164 1.00 97.25 90 PHE A C 1
ATOM 721 O O . PHE A 1 90 ? -10.809 3.205 7.709 1.00 97.25 90 PHE A O 1
ATOM 728 N N . TRP A 1 91 ? -10.983 5.440 7.689 1.00 98.44 91 TRP A N 1
ATOM 729 C CA . TRP A 1 91 ? -10.078 5.672 8.805 1.00 98.44 91 TRP A CA 1
ATOM 730 C C . TRP A 1 91 ? -10.855 6.123 10.035 1.00 98.44 91 TRP A C 1
ATOM 732 O O . TRP A 1 91 ? -11.576 7.119 9.996 1.00 98.44 91 TRP A O 1
ATOM 742 N N . SER A 1 92 ? -10.655 5.434 11.158 1.00 98.75 92 SER A N 1
ATOM 743 C CA . SER A 1 92 ? -11.109 5.922 12.460 1.00 98.75 92 SER A CA 1
ATOM 744 C C . SER A 1 92 ? -10.440 7.254 12.819 1.00 98.75 92 SER A C 1
ATOM 746 O O . SER A 1 92 ? -9.461 7.681 12.196 1.00 98.75 92 SER A O 1
ATOM 748 N N . GLU A 1 93 ? -10.914 7.915 13.876 1.00 98.69 93 GLU A N 1
ATOM 749 C CA . GLU A 1 93 ? -10.258 9.117 14.403 1.00 98.69 93 GLU A CA 1
ATOM 750 C C . GLU A 1 93 ? -8.807 8.841 14.825 1.00 98.6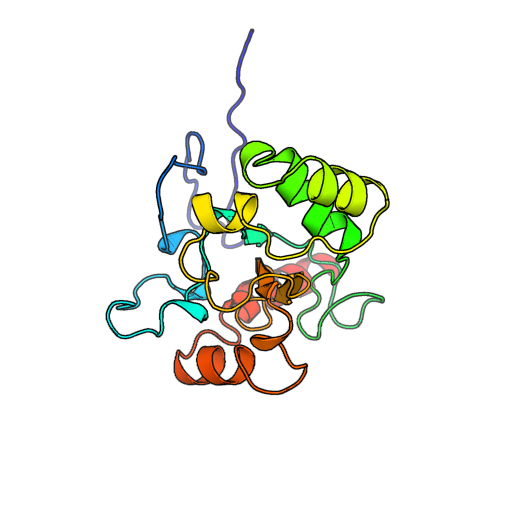9 93 GLU A C 1
ATOM 752 O O . GLU A 1 93 ? -7.913 9.638 14.518 1.00 98.69 93 GLU A O 1
ATOM 757 N N . LYS A 1 94 ? -8.555 7.683 15.458 1.00 98.69 94 LYS A N 1
ATOM 758 C CA . LYS A 1 94 ? -7.210 7.228 15.839 1.00 98.69 94 LYS A CA 1
ATOM 759 C C . LYS A 1 94 ? -6.325 7.115 14.598 1.00 98.69 94 LYS A C 1
ATOM 761 O O . LYS A 1 94 ? -5.315 7.814 14.514 1.00 98.69 94 LYS A O 1
ATOM 766 N N . ASN A 1 95 ? -6.739 6.329 13.604 1.00 98.75 95 ASN A N 1
ATOM 767 C CA . ASN A 1 95 ? -5.977 6.121 12.372 1.00 98.75 95 ASN A CA 1
ATOM 768 C C . ASN A 1 95 ? -5.775 7.414 11.571 1.00 98.75 95 ASN A C 1
ATOM 770 O O . ASN A 1 95 ? -4.667 7.704 11.117 1.00 98.75 95 ASN A O 1
ATOM 774 N N . THR A 1 96 ? -6.802 8.258 11.475 1.00 98.88 96 THR A N 1
ATOM 775 C CA . THR A 1 96 ? -6.699 9.598 10.879 1.00 98.88 96 THR A CA 1
ATOM 776 C C . THR A 1 96 ? -5.611 10.420 11.567 1.00 98.88 96 THR A C 1
ATOM 778 O O . THR A 1 96 ? -4.797 11.082 10.915 1.00 98.88 96 THR A O 1
ATOM 781 N N . SER A 1 97 ? -5.574 10.379 12.898 1.00 98.69 97 SER A N 1
ATOM 782 C CA . SER A 1 97 ? -4.593 11.107 13.687 1.00 98.69 97 SER A CA 1
ATOM 783 C C . SER A 1 97 ? -3.172 10.554 13.519 1.00 98.69 97 SER A C 1
ATOM 785 O O . SER A 1 97 ? -2.225 11.345 13.472 1.00 98.69 97 SER A O 1
ATOM 787 N N . GLU A 1 98 ? -3.007 9.237 13.393 1.00 98.69 98 GLU A N 1
ATOM 788 C CA . GLU A 1 98 ? -1.721 8.590 13.106 1.00 98.69 98 GLU A CA 1
ATOM 789 C C . GLU A 1 98 ? -1.178 8.992 11.733 1.00 98.69 98 GLU A C 1
ATOM 791 O O . GLU A 1 98 ? -0.057 9.506 11.631 1.00 98.69 98 GLU A O 1
ATOM 796 N N . ILE A 1 99 ? -2.011 8.897 10.693 1.00 98.62 99 ILE A N 1
ATOM 797 C CA . ILE A 1 99 ? -1.651 9.279 9.323 1.00 98.62 99 ILE A CA 1
ATOM 798 C C . ILE A 1 99 ? -1.238 10.757 9.256 1.00 98.62 99 ILE A C 1
ATOM 800 O O . ILE A 1 99 ? -0.225 11.105 8.637 1.00 98.62 99 ILE A O 1
ATOM 804 N N . ARG A 1 100 ? -1.971 11.652 9.934 1.00 98.19 100 ARG A N 1
ATOM 805 C CA . ARG A 1 100 ? -1.641 13.090 9.991 1.00 98.19 100 ARG A CA 1
ATOM 806 C C . ARG A 1 100 ? -0.281 13.357 10.639 1.00 98.19 100 ARG A C 1
ATOM 808 O O . ARG A 1 100 ? 0.446 14.232 10.166 1.00 98.19 100 ARG A O 1
ATOM 815 N N . ARG A 1 101 ? 0.105 12.568 11.650 1.00 98.12 101 ARG A N 1
ATOM 816 C CA . ARG A 1 101 ? 1.444 12.603 12.273 1.00 98.12 101 ARG A CA 1
ATOM 817 C C . ARG A 1 101 ? 2.523 11.902 11.438 1.00 98.12 101 ARG A C 1
ATOM 819 O O . ARG A 1 101 ? 3.696 11.928 11.801 1.00 98.12 101 ARG A O 1
ATOM 826 N N . GLY A 1 102 ? 2.156 11.309 10.302 1.00 97.12 102 GLY A N 1
ATOM 827 C CA . GLY A 1 102 ? 3.066 10.551 9.446 1.00 97.12 102 GLY A CA 1
ATOM 828 C C . GLY A 1 102 ? 3.474 9.208 10.049 1.00 97.12 102 GLY A C 1
ATOM 829 O O . GLY A 1 102 ? 4.571 8.732 9.748 1.00 97.12 102 GLY A O 1
ATOM 830 N N . ARG A 1 103 ? 2.624 8.643 10.913 1.00 97.62 103 ARG A N 1
ATOM 831 C CA . ARG A 1 103 ? 2.736 7.292 11.468 1.00 97.62 103 ARG A CA 1
ATOM 832 C C . ARG A 1 103 ? 1.813 6.350 10.693 1.00 97.62 103 ARG A C 1
ATOM 834 O O . ARG A 1 103 ? 0.887 6.802 10.017 1.00 97.62 103 ARG A O 1
ATOM 841 N N . ALA A 1 104 ? 2.127 5.061 10.729 1.00 95.75 104 ALA A N 1
ATOM 842 C CA . ALA A 1 104 ? 1.305 4.051 10.080 1.00 95.75 104 ALA A CA 1
ATOM 843 C C . ALA A 1 104 ? -0.021 3.890 10.847 1.00 95.75 104 ALA A C 1
ATOM 845 O O . ALA A 1 104 ? 0.019 3.857 12.078 1.00 95.75 104 ALA A O 1
ATOM 846 N N . PRO A 1 105 ? -1.166 3.811 10.153 1.00 98.31 105 PRO A N 1
ATOM 847 C CA . PRO A 1 105 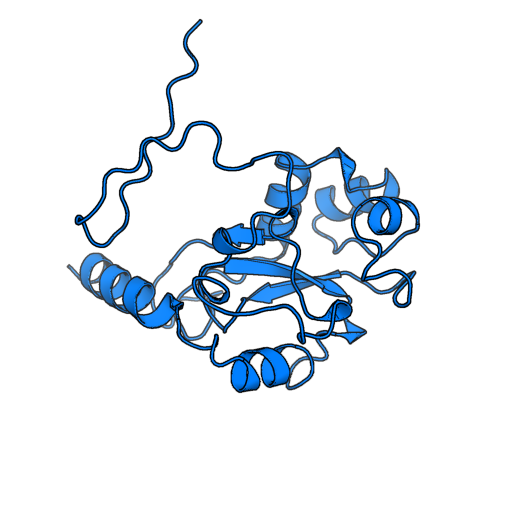? -2.407 3.344 10.758 1.00 98.31 105 PRO A CA 1
ATOM 848 C C . PRO A 1 105 ? -2.326 1.838 11.064 1.00 98.31 105 PRO A C 1
ATOM 850 O O . PRO A 1 105 ? -1.401 1.156 10.621 1.00 98.31 105 PRO A O 1
ATOM 853 N N . GLU A 1 106 ? -3.308 1.319 11.787 1.00 98.56 106 GLU A N 1
ATOM 854 C CA . GLU A 1 106 ? -3.487 -0.107 12.091 1.00 98.56 106 GLU A CA 1
ATOM 855 C C . GLU A 1 106 ? -4.818 -0.620 11.530 1.00 98.56 106 GLU A C 1
ATOM 857 O O . GLU A 1 106 ? -5.717 0.161 11.210 1.00 98.56 106 GLU A O 1
ATOM 862 N N . VAL A 1 107 ? -4.955 -1.935 11.416 1.00 98.69 107 VAL A N 1
ATOM 863 C CA . VAL A 1 107 ? -6.240 -2.580 11.157 1.00 98.69 107 VAL A CA 1
ATOM 864 C C . VAL A 1 107 ? -7.086 -2.471 12.426 1.00 98.69 107 VAL A C 1
ATOM 866 O O . VAL A 1 107 ? -6.856 -3.179 13.400 1.00 98.69 107 VAL A O 1
ATOM 869 N N . ASP A 1 108 ? -8.070 -1.579 12.435 1.00 98.69 108 ASP A N 1
ATOM 870 C CA . ASP A 1 108 ? -9.049 -1.478 13.518 1.00 98.69 108 ASP A CA 1
ATOM 871 C C . ASP A 1 108 ? -10.441 -1.924 13.050 1.00 98.69 108 ASP A C 1
ATOM 873 O O . ASP A 1 108 ? -10.692 -2.143 11.862 1.00 98.69 108 ASP A O 1
ATOM 877 N N . GLU A 1 109 ? -11.381 -2.045 13.989 1.00 98.50 109 GLU A N 1
ATOM 878 C CA . GLU A 1 109 ? -12.761 -2.432 13.676 1.00 98.50 109 GLU A CA 1
ATOM 879 C C . GLU A 1 109 ? -13.417 -1.503 12.645 1.00 98.50 109 GLU A C 1
ATOM 881 O O . GLU A 1 109 ? -14.294 -1.923 11.891 1.00 98.50 109 GLU A O 1
ATOM 886 N N . HIS A 1 110 ? -13.020 -0.226 12.602 1.00 98.75 110 HIS A N 1
ATOM 887 C CA . HIS A 1 110 ? -13.550 0.727 11.632 1.00 98.75 110 HIS A CA 1
ATOM 888 C C . HIS A 1 110 ? -13.043 0.421 10.224 1.00 98.75 110 HIS A C 1
ATOM 890 O O . HIS A 1 110 ? -13.839 0.395 9.291 1.00 98.75 110 HIS A O 1
ATOM 896 N N . PHE A 1 111 ? -11.754 0.131 10.075 1.00 98.56 111 PHE A N 1
ATOM 897 C CA . PHE A 1 111 ? -11.142 -0.275 8.815 1.00 98.56 111 PHE A CA 1
ATOM 898 C C . PHE A 1 111 ? -11.746 -1.586 8.289 1.00 98.56 111 PHE A C 1
ATOM 900 O O . PHE A 1 111 ? -12.113 -1.672 7.115 1.00 98.56 111 PHE A O 1
ATOM 907 N N . VAL A 1 112 ? -11.952 -2.576 9.166 1.00 97.88 112 VAL A N 1
ATOM 908 C CA . VAL A 1 112 ? -12.535 -3.885 8.811 1.00 97.88 112 VAL A CA 1
ATOM 909 C C . VAL A 1 112 ? -13.974 -3.769 8.285 1.00 97.88 112 VAL A C 1
ATOM 911 O O . VAL A 1 112 ? -14.370 -4.563 7.435 1.00 97.88 112 VAL A O 1
ATOM 914 N N . LYS A 1 113 ? -14.747 -2.743 8.679 1.00 97.50 113 LYS A N 1
ATOM 915 C CA . LYS A 1 113 ? -16.082 -2.485 8.089 1.00 97.50 113 LYS A CA 1
ATOM 916 C C . LYS A 1 113 ? -16.030 -2.239 6.579 1.00 97.50 113 LYS A C 1
ATOM 918 O O . LYS A 1 113 ? -17.010 -2.514 5.892 1.00 97.50 113 LYS A O 1
ATOM 923 N N . TYR A 1 114 ? -14.918 -1.707 6.072 1.00 96.81 114 TYR A N 1
ATOM 924 C CA . TYR A 1 114 ? -14.715 -1.447 4.644 1.00 96.81 114 TYR A CA 1
ATOM 925 C C . TYR A 1 114 ? -13.906 -2.542 3.954 1.00 96.81 114 TYR A C 1
ATOM 927 O O . TYR A 1 114 ? -14.106 -2.764 2.757 1.00 96.81 114 TYR A O 1
ATOM 935 N N . PHE A 1 115 ? -13.025 -3.205 4.710 1.00 96.81 115 PHE A N 1
ATOM 936 C CA . PHE A 1 115 ? -12.097 -4.227 4.232 1.00 96.81 115 PHE A CA 1
ATOM 937 C C . PHE A 1 115 ? -12.178 -5.500 5.092 1.00 96.81 115 PHE A C 1
ATOM 939 O O . PHE A 1 115 ? -11.250 -5.807 5.850 1.00 96.81 115 PHE A O 1
ATOM 946 N N . PRO A 1 116 ? -13.288 -6.258 4.995 1.00 96.38 116 PRO A N 1
ATOM 947 C CA . PRO A 1 116 ? -13.510 -7.444 5.818 1.00 96.38 116 PRO A CA 1
ATOM 948 C C . PRO A 1 116 ? -12.489 -8.561 5.567 1.00 96.38 116 PRO A C 1
ATOM 950 O O . PRO A 1 116 ? -12.336 -9.434 6.418 1.00 96.38 116 PRO A O 1
ATOM 953 N N . GLN A 1 117 ? -11.747 -8.530 4.451 1.00 95.75 117 GLN A N 1
ATOM 954 C CA . GLN A 1 117 ? -10.659 -9.479 4.191 1.00 95.75 117 GLN A CA 1
ATOM 955 C C . GLN A 1 117 ? -9.520 -9.396 5.217 1.00 95.75 117 GLN A C 1
ATOM 957 O O . GLN A 1 117 ? -8.719 -10.321 5.299 1.00 95.75 117 GLN A O 1
ATOM 962 N N . TYR A 1 118 ? -9.448 -8.312 5.999 1.00 97.69 118 TYR A N 1
ATOM 963 C CA . TYR A 1 118 ? -8.417 -8.121 7.017 1.00 97.69 118 TYR A CA 1
ATOM 964 C C . TYR A 1 118 ? -8.906 -8.343 8.455 1.00 97.69 118 TYR A C 1
ATOM 966 O O . TYR A 1 118 ? -8.201 -7.992 9.395 1.00 97.69 118 TYR A O 1
ATOM 974 N N . MET A 1 119 ? -10.091 -8.929 8.647 1.00 97.19 119 MET A N 1
ATOM 975 C CA . MET A 1 119 ? -10.670 -9.157 9.978 1.00 97.19 119 MET A CA 1
ATOM 976 C C . MET A 1 119 ? -9.766 -9.982 10.911 1.00 97.19 119 MET A C 1
ATOM 978 O O . MET A 1 119 ? -9.684 -9.675 12.096 1.00 97.19 119 MET A O 1
ATOM 982 N N . ASP A 1 120 ? -9.040 -10.969 10.382 1.00 97.50 120 ASP A N 1
ATOM 983 C CA . ASP A 1 120 ? -8.131 -11.820 11.171 1.00 97.50 120 ASP A CA 1
ATOM 984 C C . ASP A 1 120 ? -6.801 -11.123 11.534 1.00 97.50 120 ASP A C 1
ATOM 986 O O . ASP A 1 120 ? -5.926 -11.727 12.151 1.00 97.50 120 ASP A O 1
ATOM 990 N N . TYR A 1 121 ? -6.651 -9.844 11.170 1.00 97.88 121 TYR A N 1
ATOM 991 C CA . TYR A 1 121 ? -5.453 -9.029 11.387 1.00 97.88 121 TYR A CA 1
ATOM 992 C C . TYR A 1 121 ? -5.752 -7.784 12.227 1.00 97.88 121 TYR A C 1
ATOM 994 O O . TYR A 1 121 ? -5.096 -6.764 12.053 1.00 97.88 121 TYR A O 1
ATOM 1002 N N . LEU A 1 122 ? -6.763 -7.817 13.100 1.00 98.06 122 LEU A N 1
ATOM 1003 C CA . LEU A 1 122 ? -7.032 -6.705 14.018 1.00 98.06 122 LEU A CA 1
ATOM 1004 C C . LEU A 1 122 ? -5.781 -6.327 14.826 1.00 98.06 122 LEU A C 1
ATOM 1006 O O . LEU A 1 122 ? -4.995 -7.185 15.217 1.00 98.06 122 LEU A O 1
ATOM 1010 N N . GLU A 1 123 ? -5.623 -5.024 15.061 1.00 97.94 123 GLU A N 1
ATOM 1011 C CA . GLU A 1 123 ? -4.485 -4.373 15.730 1.00 97.94 123 GLU A CA 1
ATOM 1012 C C . GLU A 1 123 ? -3.160 -4.427 14.953 1.00 97.94 123 GLU A C 1
ATOM 1014 O O . GLU A 1 123 ? -2.179 -3.785 15.338 1.00 97.94 123 GLU A O 1
ATOM 1019 N N . ASP A 1 124 ? -3.127 -5.127 13.820 1.00 98.19 124 ASP A N 1
ATOM 1020 C CA . ASP A 1 124 ? -1.926 -5.275 13.019 1.00 98.19 124 ASP A CA 1
ATOM 1021 C C . ASP A 1 124 ? -1.622 -3.945 12.294 1.00 98.19 124 ASP A C 1
ATOM 1023 O O . ASP A 1 124 ? -2.499 -3.373 11.632 1.00 98.19 124 ASP A O 1
ATOM 1027 N N . PRO A 1 125 ? -0.399 -3.388 12.394 1.00 97.88 125 PRO A N 1
ATOM 1028 C CA . PRO A 1 125 ? -0.064 -2.156 11.691 1.00 97.88 125 PRO A CA 1
ATOM 1029 C C . PRO A 1 125 ? -0.193 -2.331 10.175 1.00 97.88 125 PRO A C 1
ATOM 1031 O O . PRO A 1 125 ? 0.154 -3.378 9.630 1.00 97.88 125 PRO A O 1
ATOM 1034 N N . LEU A 1 126 ? -0.604 -1.282 9.465 1.00 98.00 126 LEU A N 1
ATOM 1035 C CA . LEU A 1 126 ? -0.622 -1.272 8.006 1.00 98.00 126 LEU A CA 1
ATOM 1036 C C . LEU A 1 126 ? 0.728 -0.823 7.437 1.00 98.00 126 LEU A C 1
ATOM 1038 O O . LEU A 1 126 ? 1.392 0.090 7.934 1.00 98.00 126 LEU A O 1
ATOM 1042 N N . ARG A 1 127 ? 1.123 -1.428 6.320 1.00 95.69 127 ARG A N 1
ATOM 1043 C CA . ARG A 1 127 ? 2.359 -1.140 5.599 1.00 95.69 127 ARG A CA 1
ATOM 1044 C C . ARG A 1 127 ? 2.075 -0.802 4.142 1.00 95.69 127 ARG A C 1
ATOM 1046 O O . ARG A 1 127 ? 1.241 -1.418 3.491 1.00 95.69 127 ARG A O 1
ATOM 1053 N N . HIS A 1 128 ? 2.823 0.178 3.644 1.00 96.12 128 HIS A N 1
ATOM 1054 C CA . HIS A 1 128 ? 2.918 0.501 2.226 1.00 96.12 128 HIS A CA 1
ATOM 1055 C C . HIS A 1 128 ? 3.664 -0.618 1.481 1.00 96.12 128 HIS A C 1
ATOM 1057 O O . HIS A 1 128 ? 4.843 -0.870 1.756 1.00 96.12 128 HIS A O 1
ATOM 1063 N N . HIS A 1 129 ? 2.976 -1.240 0.532 1.00 97.06 129 HIS A N 1
ATOM 1064 C CA . HIS A 1 129 ? 3.443 -2.343 -0.299 1.00 97.06 129 HIS A CA 1
ATOM 1065 C C . HIS A 1 129 ? 3.375 -1.953 -1.779 1.00 97.06 129 HIS A C 1
ATOM 1067 O O . HIS A 1 129 ? 2.355 -1.423 -2.198 1.00 97.06 129 HIS A O 1
ATOM 1073 N N . HIS A 1 130 ? 4.419 -2.217 -2.568 1.00 97.25 130 HIS A N 1
ATOM 1074 C CA . HIS A 1 130 ? 4.377 -2.029 -4.025 1.00 97.25 130 HIS A CA 1
ATOM 1075 C C . HIS A 1 130 ? 3.835 -3.285 -4.703 1.00 97.25 130 HIS A C 1
ATOM 1077 O O . HIS A 1 130 ? 4.508 -4.315 -4.663 1.00 97.25 130 HIS A O 1
ATOM 1083 N N . ILE A 1 131 ? 2.687 -3.157 -5.368 1.00 97.00 131 ILE A N 1
ATOM 1084 C CA . ILE A 1 131 ? 2.013 -4.254 -6.062 1.00 97.00 131 ILE A CA 1
ATOM 1085 C C . ILE A 1 131 ? 2.889 -4.724 -7.221 1.00 97.00 131 ILE A C 1
ATOM 1087 O O . ILE A 1 131 ? 3.235 -3.930 -8.102 1.00 97.00 131 ILE A O 1
ATOM 1091 N N . GLY A 1 132 ? 3.273 -5.999 -7.221 1.00 96.00 132 GLY A N 1
ATOM 1092 C CA . GLY A 1 132 ? 4.100 -6.598 -8.269 1.00 96.00 132 GLY A CA 1
ATOM 1093 C C . GLY A 1 132 ? 5.455 -5.906 -8.460 1.00 96.00 132 GLY A C 1
ATOM 1094 O O . GLY A 1 132 ? 5.974 -5.875 -9.576 1.00 96.00 132 GLY A O 1
ATOM 1095 N N . GLU A 1 133 ? 6.004 -5.308 -7.396 1.00 94.81 133 GLU A N 1
ATOM 1096 C CA . GLU A 1 133 ? 7.222 -4.474 -7.422 1.00 94.81 133 GLU A CA 1
ATOM 1097 C C . GLU A 1 133 ? 7.107 -3.207 -8.310 1.00 94.81 133 GLU A C 1
ATOM 1099 O O . GLU A 1 133 ? 8.099 -2.529 -8.592 1.00 94.81 133 GLU A O 1
ATOM 1104 N N . GLY A 1 134 ? 5.885 -2.846 -8.715 1.00 96.19 134 GLY A N 1
ATOM 1105 C CA . GLY A 1 134 ? 5.582 -1.783 -9.667 1.00 96.19 134 GLY A CA 1
ATOM 1106 C C . GLY A 1 134 ? 5.363 -0.391 -9.068 1.00 96.19 134 GLY A C 1
ATOM 1107 O O . GLY A 1 134 ? 5.823 -0.056 -7.972 1.00 96.19 134 GLY A O 1
ATOM 1108 N N . GLY A 1 135 ? 4.665 0.450 -9.832 1.00 97.00 135 GLY A N 1
ATOM 1109 C CA . GLY A 1 135 ? 4.333 1.831 -9.481 1.00 97.00 135 GLY A CA 1
ATOM 1110 C C . GLY A 1 135 ? 3.049 1.979 -8.677 1.00 97.00 135 GLY A C 1
ATOM 1111 O O . GLY A 1 135 ? 2.879 2.988 -7.997 1.00 97.00 135 GLY A O 1
ATOM 1112 N N . GLN A 1 136 ? 2.172 0.977 -8.697 1.00 97.94 136 GLN A N 1
ATOM 1113 C CA . GLN A 1 136 ? 1.017 0.930 -7.802 1.00 97.94 136 GLN A CA 1
ATOM 1114 C C . GLN A 1 136 ? 1.438 0.429 -6.427 1.00 97.94 136 GLN A C 1
ATOM 1116 O O . GLN A 1 136 ? 2.167 -0.554 -6.312 1.00 97.94 136 GLN A O 1
ATOM 1121 N N . ALA A 1 137 ? 0.960 1.094 -5.382 1.00 97.75 137 ALA A N 1
ATOM 1122 C CA . ALA A 1 137 ? 1.156 0.664 -4.010 1.00 97.75 137 ALA A CA 1
ATOM 1123 C C . ALA A 1 137 ? -0.169 0.555 -3.259 1.00 97.75 137 ALA A C 1
ATOM 1125 O O . ALA A 1 137 ? -1.121 1.255 -3.595 1.00 97.75 137 ALA A O 1
ATOM 1126 N N . ALA A 1 138 ? -0.217 -0.289 -2.233 1.00 97.25 138 ALA A N 1
ATOM 1127 C CA . ALA A 1 138 ? -1.390 -0.503 -1.396 1.00 97.25 138 ALA A CA 1
ATOM 1128 C C . ALA A 1 138 ? -1.046 -0.647 0.091 1.00 97.25 138 ALA A C 1
ATOM 1130 O O . ALA A 1 138 ? 0.113 -0.837 0.468 1.00 97.25 138 ALA A O 1
ATOM 1131 N N . ALA A 1 139 ? -2.075 -0.516 0.931 1.00 96.50 139 ALA A N 1
ATOM 1132 C CA . ALA A 1 139 ? -1.988 -0.711 2.370 1.00 96.50 139 ALA A CA 1
ATOM 1133 C C . ALA A 1 139 ? -2.323 -2.169 2.694 1.00 96.50 139 ALA A C 1
ATOM 1135 O O . ALA A 1 139 ? -3.403 -2.633 2.338 1.00 96.50 139 ALA A O 1
ATOM 1136 N N . LEU A 1 140 ? -1.413 -2.862 3.377 1.00 96.06 140 LEU A N 1
ATOM 1137 C CA . LEU A 1 140 ? -1.584 -4.250 3.814 1.00 96.06 140 LEU A CA 1
ATOM 1138 C C . LEU A 1 140 ? -1.227 -4.401 5.297 1.00 96.06 140 LEU A C 1
ATOM 1140 O O . LEU A 1 140 ? -0.294 -3.724 5.739 1.00 96.06 140 LEU A O 1
ATOM 1144 N N . PRO A 1 141 ? -1.884 -5.301 6.049 1.00 97.56 141 PRO A N 1
ATOM 1145 C CA . PRO A 1 141 ? -1.395 -5.748 7.351 1.00 97.56 141 PRO A CA 1
ATOM 1146 C C . PRO A 1 141 ? 0.077 -6.174 7.282 1.00 97.56 141 PRO A C 1
ATOM 1148 O O . PRO A 1 141 ? 0.498 -6.851 6.337 1.00 97.56 141 PRO A O 1
ATOM 1151 N N . VAL A 1 142 ? 0.883 -5.785 8.271 1.00 95.69 142 VAL A N 1
ATOM 1152 C CA . VAL A 1 142 ? 2.312 -6.135 8.323 1.00 95.69 142 VAL A CA 1
ATOM 1153 C C . VAL A 1 142 ? 2.520 -7.649 8.319 1.00 95.69 142 VAL A C 1
ATOM 1155 O O . VAL A 1 142 ? 3.479 -8.103 7.695 1.00 95.69 142 VAL A O 1
ATOM 1158 N N . THR A 1 143 ? 1.622 -8.431 8.921 1.00 95.94 143 THR A N 1
ATOM 1159 C CA . THR A 1 143 ? 1.694 -9.900 8.911 1.00 95.94 143 THR A CA 1
ATOM 1160 C C . THR A 1 143 ? 1.667 -10.484 7.495 1.00 95.94 143 THR A C 1
ATOM 1162 O O . THR A 1 143 ? 2.387 -11.439 7.204 1.00 95.94 143 THR A O 1
ATOM 1165 N N . LEU A 1 144 ? 0.920 -9.872 6.570 1.00 95.31 144 LEU A N 1
ATOM 1166 C CA . LEU A 1 144 ? 0.893 -10.269 5.155 1.00 95.31 144 LEU A CA 1
ATOM 1167 C C . LEU A 1 144 ? 2.124 -9.780 4.371 1.00 95.31 144 LEU A C 1
ATOM 1169 O O . LEU A 1 144 ? 2.396 -10.256 3.264 1.00 95.31 144 LEU A O 1
ATOM 1173 N N . HIS A 1 145 ? 2.894 -8.861 4.958 1.00 89.44 145 HIS A N 1
ATOM 1174 C CA . HIS A 1 145 ? 4.069 -8.216 4.380 1.00 89.44 145 HIS A CA 1
ATOM 1175 C C . HIS A 1 145 ? 5.313 -8.334 5.299 1.00 89.44 145 HIS A C 1
ATOM 1177 O O . HIS A 1 145 ? 5.879 -7.315 5.733 1.00 89.44 145 HIS A O 1
ATOM 1183 N N . PRO A 1 146 ? 5.826 -9.555 5.558 1.00 86.25 146 PRO A N 1
ATOM 1184 C CA . PRO A 1 146 ? 6.931 -9.784 6.499 1.00 86.25 146 PRO A CA 1
ATOM 1185 C C . PRO A 1 146 ? 8.291 -9.228 6.029 1.00 86.25 146 PRO A C 1
ATOM 1187 O O . PRO A 1 146 ? 9.276 -9.272 6.762 1.00 86.25 146 PRO A O 1
ATOM 1190 N N . GLY A 1 147 ? 8.370 -8.668 4.819 1.00 77.00 147 GLY A N 1
ATOM 1191 C CA . GLY A 1 147 ? 9.604 -8.195 4.196 1.00 77.00 147 GLY A CA 1
ATOM 1192 C C . GLY A 1 147 ? 9.849 -8.975 2.916 1.00 77.00 147 GLY A C 1
ATOM 1193 O O . 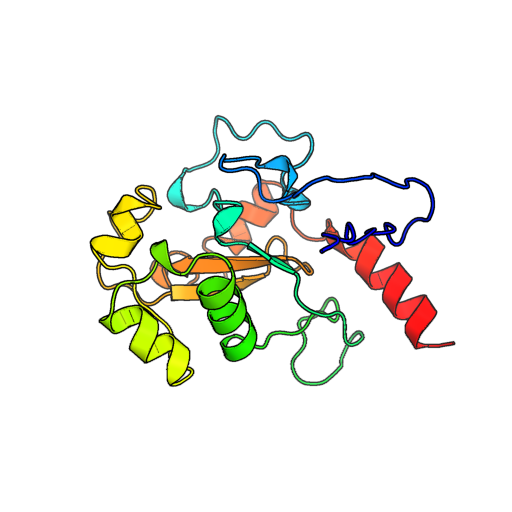GLY A 1 147 ? 9.362 -8.568 1.871 1.00 77.00 147 GLY A O 1
ATOM 1194 N N . TYR A 1 148 ? 10.553 -10.102 3.008 1.00 70.62 148 TYR A N 1
ATOM 1195 C CA . TYR A 1 148 ? 10.636 -11.081 1.921 1.00 70.62 148 TYR A CA 1
ATOM 1196 C C . TYR A 1 148 ? 9.618 -12.205 2.163 1.00 70.62 148 TYR A C 1
ATOM 1198 O O . TYR A 1 148 ? 9.459 -12.653 3.296 1.00 70.62 148 TYR A O 1
ATOM 1206 N N . GLY A 1 149 ? 8.932 -12.658 1.110 1.00 86.44 149 GLY A N 1
ATOM 1207 C CA . GLY A 1 149 ? 7.852 -13.647 1.208 1.00 86.44 149 GLY A CA 1
ATOM 1208 C C . GLY A 1 149 ? 6.464 -13.023 1.391 1.00 86.44 149 GLY A C 1
ATOM 1209 O O . GLY A 1 149 ? 6.250 -11.865 1.028 1.00 86.44 149 GLY A O 1
ATOM 1210 N N . GLY A 1 150 ? 5.516 -13.799 1.929 1.00 91.44 150 GLY A N 1
ATOM 1211 C CA . GLY A 1 150 ? 4.117 -13.381 2.081 1.00 91.44 150 GLY A CA 1
ATOM 1212 C C . GLY A 1 150 ? 3.518 -12.951 0.744 1.00 91.44 150 GLY A C 1
ATOM 1213 O O . GLY A 1 150 ? 3.685 -13.652 -0.258 1.00 91.44 150 GLY A O 1
ATOM 1214 N N . VAL A 1 151 ? 2.910 -11.762 0.717 1.00 94.50 151 VAL A N 1
ATOM 1215 C CA . VAL A 1 151 ? 2.315 -11.185 -0.497 1.00 94.50 151 VAL A CA 1
ATOM 1216 C C . VAL A 1 151 ? 3.275 -11.207 -1.692 1.00 94.50 151 VAL A C 1
ATOM 1218 O O . VAL A 1 151 ? 2.865 -11.573 -2.782 1.00 94.50 151 VAL A O 1
ATOM 1221 N N . HIS A 1 152 ? 4.578 -10.968 -1.506 1.00 94.12 152 HIS A N 1
ATOM 1222 C CA . HIS A 1 152 ? 5.529 -10.961 -2.624 1.00 94.12 152 HIS A CA 1
ATOM 1223 C C . HIS A 1 152 ? 5.678 -12.317 -3.332 1.00 94.12 152 HIS A C 1
ATOM 1225 O O . HIS A 1 152 ? 5.992 -12.344 -4.520 1.00 94.12 152 HIS A O 1
ATOM 1231 N N . ASN A 1 153 ? 5.499 -13.441 -2.630 1.00 94.50 153 ASN A N 1
ATOM 1232 C CA . ASN A 1 153 ? 5.536 -14.764 -3.265 1.00 94.50 153 ASN A CA 1
ATOM 1233 C C . ASN A 1 153 ? 4.237 -15.031 -4.020 1.00 94.50 153 ASN A C 1
ATOM 1235 O O . ASN A 1 153 ? 4.278 -15.476 -5.162 1.00 94.50 153 ASN A O 1
ATOM 1239 N N . ILE A 1 154 ? 3.112 -14.666 -3.408 1.00 94.38 154 ILE A N 1
ATOM 1240 C CA . ILE A 1 154 ? 1.785 -14.774 -4.008 1.00 94.38 154 ILE A CA 1
ATOM 1241 C C . ILE A 1 154 ? 1.717 -13.970 -5.313 1.00 94.38 154 ILE A C 1
ATOM 1243 O O . ILE A 1 154 ? 1.311 -14.485 -6.347 1.00 94.38 154 ILE A O 1
ATOM 1247 N N . GLU A 1 155 ? 2.225 -12.738 -5.318 1.00 95.19 155 GLU A N 1
ATOM 1248 C CA . GLU A 1 155 ? 2.300 -11.905 -6.520 1.00 95.19 155 GLU A CA 1
ATOM 1249 C C . GLU A 1 155 ? 3.161 -12.522 -7.638 1.00 95.19 155 GLU A C 1
ATOM 1251 O O . GLU A 1 155 ? 2.828 -12.418 -8.824 1.00 95.19 155 GLU A O 1
ATOM 1256 N N . LYS A 1 156 ? 4.258 -13.196 -7.277 1.00 94.88 156 LYS A N 1
ATOM 1257 C CA . LYS A 1 156 ? 5.100 -13.915 -8.244 1.00 94.88 156 LYS A CA 1
ATOM 1258 C C . LYS A 1 156 ? 4.374 -15.123 -8.824 1.00 94.88 156 LYS A C 1
ATOM 1260 O O . LYS A 1 156 ? 4.406 -15.308 -10.037 1.00 94.88 156 LYS A O 1
ATOM 1265 N N . GLU A 1 157 ? 3.698 -15.906 -7.989 1.00 94.31 157 GLU A N 1
ATOM 1266 C CA . GLU A 1 157 ? 2.883 -17.054 -8.410 1.00 94.31 157 GLU A CA 1
ATOM 1267 C C . GLU A 1 157 ? 1.732 -16.624 -9.323 1.00 94.31 157 GLU A C 1
ATOM 1269 O O . GLU A 1 157 ? 1.456 -17.261 -10.337 1.00 94.31 157 GLU A O 1
ATOM 1274 N N . TRP A 1 158 ? 1.120 -15.481 -9.022 1.00 93.81 158 TRP A N 1
ATOM 1275 C CA . TRP A 1 158 ? 0.098 -14.856 -9.855 1.00 93.81 158 TRP A CA 1
ATOM 1276 C C . TRP A 1 158 ? 0.655 -14.216 -11.126 1.00 93.81 158 TRP A C 1
ATOM 1278 O O . TRP A 1 158 ? -0.127 -13.735 -11.944 1.00 93.81 158 TRP A O 1
ATOM 1288 N N . GLY A 1 159 ? 1.979 -14.170 -11.301 1.00 94.44 159 GLY A N 1
ATOM 1289 C CA . GLY A 1 159 ? 2.652 -13.592 -12.460 1.00 94.44 159 GLY A CA 1
ATOM 1290 C C . GLY A 1 159 ? 2.451 -12.084 -12.606 1.00 94.44 159 GLY A C 1
ATOM 1291 O O . GLY A 1 159 ? 2.434 -11.594 -13.737 1.00 94.44 159 GLY A O 1
ATOM 1292 N N . ILE A 1 160 ? 2.230 -11.353 -11.506 1.00 94.88 160 ILE A N 1
ATOM 1293 C CA . ILE A 1 160 ? 1.993 -9.898 -11.539 1.00 94.88 160 ILE A CA 1
ATOM 1294 C C . ILE A 1 160 ? 3.277 -9.079 -11.368 1.00 94.88 160 ILE A C 1
ATOM 1296 O O . ILE A 1 160 ? 3.303 -7.898 -11.718 1.00 94.88 160 ILE A O 1
ATOM 1300 N N . THR A 1 161 ? 4.343 -9.688 -10.844 1.00 95.19 161 THR A N 1
ATOM 1301 C CA . THR A 1 161 ? 5.647 -9.033 -10.702 1.00 95.19 161 THR A CA 1
ATOM 1302 C C . THR A 1 161 ? 6.180 -8.575 -12.060 1.00 95.19 161 THR A C 1
ATOM 1304 O O . THR A 1 161 ? 6.210 -9.352 -13.012 1.00 95.19 161 THR A O 1
ATOM 1307 N N . GLY A 1 162 ? 6.599 -7.311 -12.152 1.00 93.88 162 GLY A N 1
ATOM 1308 C CA . GLY A 1 162 ? 7.191 -6.739 -13.368 1.00 93.88 162 GLY A CA 1
ATOM 1309 C C . GLY A 1 162 ? 6.189 -6.269 -14.431 1.00 93.88 162 GLY A C 1
ATOM 1310 O O . GLY A 1 162 ? 6.603 -5.746 -15.463 1.00 93.88 162 GLY A O 1
ATOM 1311 N N . VAL A 1 163 ? 4.871 -6.364 -14.195 1.00 93.62 163 VAL A N 1
ATOM 1312 C CA . VAL A 1 163 ? 3.851 -5.829 -15.129 1.00 93.62 163 VAL A CA 1
ATOM 1313 C C . VAL A 1 163 ? 4.073 -4.334 -15.426 1.00 93.62 163 VAL A C 1
ATOM 1315 O O . VAL A 1 163 ? 3.851 -3.875 -16.548 1.00 93.62 163 VAL A O 1
ATOM 1318 N N . ASP A 1 164 ? 4.590 -3.584 -14.452 1.00 93.38 164 ASP A N 1
ATOM 1319 C CA . ASP A 1 164 ? 4.880 -2.153 -14.582 1.00 93.38 164 ASP A CA 1
ATOM 1320 C C . ASP A 1 164 ? 6.246 -1.832 -15.206 1.00 93.38 164 ASP A C 1
ATOM 1322 O O . ASP A 1 164 ? 6.535 -0.658 -15.464 1.00 93.38 164 ASP A O 1
ATOM 1326 N N . ASP A 1 165 ? 7.079 -2.830 -15.511 1.00 93.69 165 ASP A N 1
ATOM 1327 C CA . ASP A 1 165 ? 8.425 -2.605 -16.051 1.00 93.69 165 ASP A CA 1
ATOM 1328 C C . ASP A 1 165 ? 8.384 -1.912 -17.411 1.00 93.69 165 ASP A C 1
ATOM 1330 O O . ASP A 1 165 ? 9.227 -1.065 -17.706 1.00 93.69 165 ASP A O 1
ATOM 1334 N N . ILE A 1 166 ? 7.378 -2.210 -18.238 1.00 92.88 166 ILE A N 1
ATOM 1335 C CA . ILE A 1 166 ? 7.186 -1.542 -19.534 1.00 92.88 166 ILE A CA 1
ATOM 1336 C C . ILE A 1 166 ? 6.994 -0.033 -19.329 1.00 92.88 166 ILE A C 1
ATOM 1338 O O . ILE A 1 166 ? 7.574 0.772 -20.062 1.00 92.88 166 ILE A O 1
ATOM 1342 N N . ILE A 1 167 ? 6.209 0.360 -18.321 1.00 93.94 167 ILE A N 1
ATOM 1343 C CA . ILE A 1 167 ? 5.954 1.767 -17.994 1.00 93.94 167 ILE A CA 1
ATOM 1344 C C . ILE A 1 167 ? 7.229 2.396 -17.429 1.00 93.94 167 ILE A C 1
ATOM 1346 O O . ILE A 1 167 ? 7.660 3.439 -17.920 1.00 93.94 167 ILE A O 1
ATOM 1350 N N . ALA A 1 168 ? 7.872 1.738 -16.462 1.00 94.62 168 ALA A N 1
ATOM 1351 C CA . ALA A 1 168 ? 9.116 2.207 -15.860 1.00 94.62 168 ALA A CA 1
ATOM 1352 C C . ALA A 1 168 ? 10.220 2.421 -16.910 1.00 94.62 168 ALA A C 1
ATOM 1354 O O . ALA A 1 168 ? 10.855 3.469 -16.939 1.00 94.62 168 ALA A O 1
ATOM 1355 N N . ASN A 1 169 ? 10.410 1.478 -17.836 1.00 95.38 169 ASN A N 1
ATOM 1356 C CA . ASN A 1 169 ? 11.415 1.566 -18.900 1.00 95.38 169 ASN A CA 1
ATOM 1357 C C . ASN A 1 169 ? 11.156 2.733 -19.865 1.00 95.38 169 ASN A C 1
ATOM 1359 O O . ASN A 1 169 ? 12.095 3.412 -20.295 1.00 95.38 169 ASN A O 1
ATOM 1363 N N . ARG A 1 170 ? 9.886 2.997 -20.195 1.00 94.88 170 ARG A N 1
ATOM 1364 C CA . ARG A 1 170 ? 9.507 4.152 -21.022 1.00 94.88 170 ARG A CA 1
ATOM 1365 C C . ARG A 1 170 ? 9.781 5.464 -20.296 1.00 94.88 170 ARG A C 1
ATOM 1367 O O . ARG A 1 170 ? 10.401 6.352 -20.875 1.00 94.88 170 ARG A O 1
ATOM 1374 N N . LEU A 1 171 ? 9.380 5.566 -19.029 1.00 94.69 171 LEU A N 1
ATOM 1375 C CA . LEU A 1 171 ? 9.620 6.756 -18.211 1.00 94.69 171 LEU A CA 1
ATOM 1376 C C . LEU A 1 171 ? 11.117 7.005 -17.989 1.00 94.69 171 LEU A C 1
ATOM 1378 O O . LEU A 1 171 ? 11.560 8.144 -18.095 1.00 94.69 171 LEU A O 1
ATOM 1382 N N . GLU A 1 172 ? 11.915 5.954 -17.781 1.00 94.75 172 GLU A N 1
ATOM 1383 C CA . GLU A 1 172 ? 13.377 6.053 -17.687 1.00 94.75 172 GLU A CA 1
ATOM 1384 C C . GLU A 1 172 ? 13.991 6.643 -18.959 1.00 94.75 172 GLU A C 1
ATOM 1386 O O . GLU A 1 172 ? 14.876 7.494 -18.894 1.00 94.75 172 GLU A O 1
ATOM 1391 N N . THR A 1 173 ? 13.499 6.219 -20.126 1.00 93.38 173 THR A N 1
ATOM 1392 C CA . THR A 1 173 ? 13.975 6.724 -21.420 1.00 93.38 173 THR A CA 1
ATOM 1393 C C . THR A 1 173 ? 13.651 8.206 -21.600 1.00 93.38 173 THR A C 1
ATOM 1395 O O . THR A 1 173 ? 14.444 8.931 -22.195 1.00 93.38 173 THR A O 1
ATOM 1398 N N . LEU A 1 174 ? 12.502 8.664 -21.095 1.00 92.12 174 LEU A N 1
ATOM 1399 C CA . LEU A 1 174 ? 12.098 10.071 -21.155 1.00 92.12 174 LEU A CA 1
ATOM 1400 C C . LEU A 1 174 ? 12.872 10.944 -20.161 1.00 92.12 174 LEU A C 1
ATOM 1402 O O . LEU A 1 174 ? 13.196 12.075 -20.493 1.00 92.12 174 LEU A O 1
ATOM 1406 N N . LEU A 1 175 ? 13.190 10.422 -18.973 1.00 87.62 175 LEU A N 1
ATOM 1407 C CA . LEU A 1 175 ? 13.918 11.148 -17.927 1.00 87.62 175 LEU A CA 1
ATOM 1408 C C . LEU A 1 175 ? 15.391 11.411 -18.291 1.00 87.62 175 LEU A C 1
ATOM 1410 O O . LEU A 1 175 ? 15.987 12.361 -17.796 1.00 87.62 175 LEU A O 1
ATOM 1414 N N . ARG A 1 176 ? 15.994 10.545 -19.115 1.00 79.06 176 ARG A N 1
ATOM 1415 C CA . ARG A 1 176 ? 17.409 10.627 -19.523 1.00 79.06 176 ARG A CA 1
ATOM 1416 C C . ARG A 1 176 ? 17.657 11.445 -20.796 1.00 79.06 176 ARG A C 1
ATOM 1418 O O . ARG A 1 176 ? 18.798 11.484 -21.256 1.00 79.06 176 ARG A O 1
ATOM 1425 N N . ARG A 1 177 ? 16.615 12.027 -21.388 1.00 58.94 177 ARG A N 1
ATOM 1426 C CA . ARG A 1 177 ? 16.716 12.944 -22.532 1.00 58.94 177 ARG A CA 1
ATOM 1427 C C . ARG A 1 177 ? 16.787 14.380 -22.042 1.00 58.94 177 ARG A C 1
ATOM 1429 O O . ARG A 1 177 ? 17.545 15.143 -22.672 1.00 58.94 177 ARG A O 1
#

InterPro domains:
  IPR028915 Tox-HNH-HHH domain [PF15637] (51-153)

pLDDT: mean 86.63, std 19.87, range [30.44, 98.88]

Foldseek 3Di:
DDPDQDFDQPLVNPDGDSDDPPPDPDQPLVLPVLCPPDDCPPPQLQLSFRSLQKDFFDAQAAPDPQAFNLRGHPQQLVSLVVSCVSCVQLADPVQNVCSVVSHFGADDPSNCVVVVSCVVRHRFTWDWADQLSARMIGTHGVVCVVPPDRSNVSSVVSVSRCSRSVVSVSVNVVVVD